Protein AF-A0A509L4P3-F1 (afdb_monomer_lite)

Sequence (39 aa):
GENEHHIIEAMFKAVGRALDIATSLDDRIIGVHSTKGSL

Radius of gyration: 15.8 Å; chains: 1; bounding box: 33×13×39 Å

pLDDT: mean 94.71, std 6.21, range [63.28, 98.69]

Foldseek 3Di:
DPDPVVVVVVVVVVVVVVVCVVPDDDPVDDQDPDPVRDD

Structure (mmCIF, N/CA/C/O backbone):
data_AF-A0A509L4P3-F1
#
_entry.id   AF-A0A509L4P3-F1
#
loop_
_atom_site.group_PDB
_atom_site.id
_atom_site.type_symbol
_atom_site.label_atom_id
_atom_site.label_alt_id
_atom_site.label_comp_id
_atom_site.label_asym_id
_atom_site.label_entity_id
_atom_site.label_seq_id
_atom_site.pdbx_PDB_ins_code
_atom_site.Cartn_x
_atom_site.Cartn_y
_atom_site.Cartn_z
_atom_site.occupancy
_atom_site.B_iso_or_equiv
_atom_site.auth_seq_id
_atom_site.auth_comp_id
_atom_site.auth_asym_id
_atom_site.auth_atom_id
_atom_site.pdbx_PDB_model_num
ATOM 1 N N . GLY A 1 1 ? 13.918 -8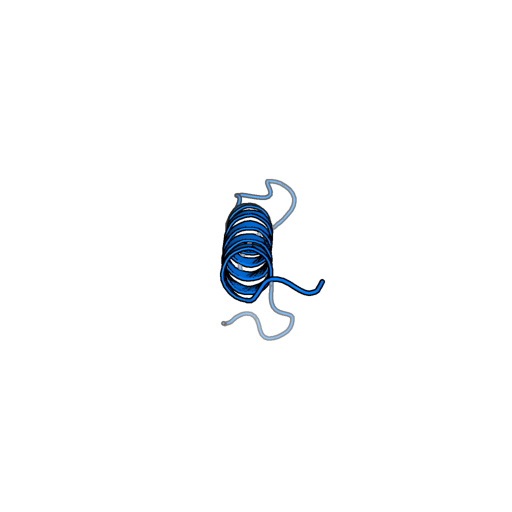.252 -18.078 1.00 63.28 1 GLY A N 1
ATOM 2 C CA . GLY A 1 1 ? 14.585 -7.315 -17.163 1.00 63.28 1 GLY A CA 1
ATOM 3 C C . GLY A 1 1 ? 16.042 -7.305 -17.525 1.00 63.28 1 GLY A C 1
ATOM 4 O O . GLY A 1 1 ? 16.761 -8.167 -17.060 1.00 63.28 1 GLY A O 1
ATOM 5 N N . GLU A 1 2 ? 16.429 -6.399 -18.412 1.00 81.75 2 GLU A N 1
ATOM 6 C CA . GLU A 1 2 ? 17.811 -6.269 -18.907 1.00 81.75 2 GLU A CA 1
ATOM 7 C C . GLU A 1 2 ? 18.323 -4.829 -18.759 1.00 81.75 2 GLU A C 1
ATOM 9 O O . GLU A 1 2 ? 19.506 -4.560 -18.898 1.00 81.75 2 GLU A O 1
ATOM 14 N N . ASN A 1 3 ? 17.422 -3.894 -18.443 1.00 95.31 3 ASN A N 1
ATOM 15 C CA . ASN A 1 3 ? 17.716 -2.488 -18.243 1.00 95.31 3 ASN A CA 1
ATOM 16 C C . ASN A 1 3 ? 17.545 -2.150 -16.755 1.00 95.31 3 ASN A C 1
ATOM 18 O O . ASN A 1 3 ? 16.448 -2.289 -16.209 1.00 95.31 3 ASN A O 1
ATOM 22 N N . GLU A 1 4 ? 18.628 -1.709 -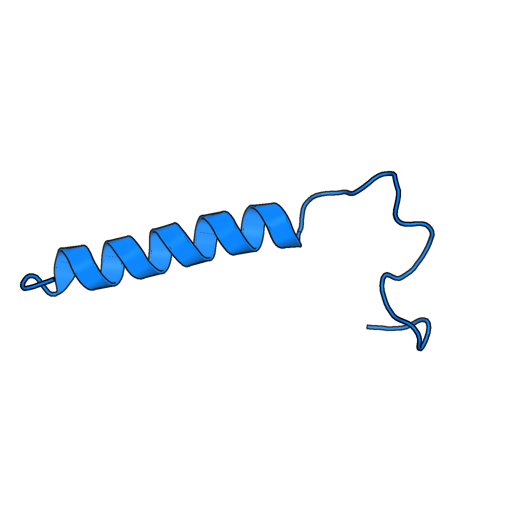16.116 1.00 96.19 4 GLU A N 1
ATOM 23 C CA . GLU A 1 4 ? 18.680 -1.402 -14.681 1.00 96.19 4 GLU A CA 1
ATOM 24 C C . GLU A 1 4 ? 17.703 -0.290 -14.280 1.00 96.19 4 GLU A C 1
ATOM 26 O O . GLU A 1 4 ? 17.029 -0.404 -13.256 1.00 96.19 4 GLU A O 1
ATOM 31 N N . HIS A 1 5 ? 17.553 0.742 -15.117 1.00 96.44 5 HIS A N 1
ATOM 32 C CA . HIS A 1 5 ? 16.614 1.838 -14.880 1.00 96.44 5 HIS A CA 1
ATOM 33 C C . HIS A 1 5 ? 15.170 1.322 -14.799 1.00 96.44 5 HIS A C 1
ATOM 35 O O . HIS A 1 5 ? 14.478 1.588 -13.816 1.00 96.44 5 HIS A O 1
ATOM 41 N N . HIS A 1 6 ? 14.742 0.503 -15.764 1.00 97.25 6 HIS A N 1
ATOM 42 C CA . HIS A 1 6 ? 13.396 -0.079 -15.748 1.00 97.25 6 HIS A CA 1
ATOM 43 C C . HIS A 1 6 ? 13.183 -1.066 -14.593 1.00 97.25 6 HIS A C 1
ATOM 45 O O . HIS A 1 6 ? 12.068 -1.167 -14.083 1.00 97.25 6 HIS A O 1
ATOM 51 N N . ILE A 1 7 ? 14.220 -1.800 -14.170 1.00 97.56 7 ILE A N 1
ATOM 52 C CA . ILE A 1 7 ? 14.126 -2.711 -13.018 1.00 97.56 7 ILE A CA 1
ATOM 53 C C . ILE A 1 7 ? 13.862 -1.910 -11.741 1.00 97.56 7 ILE A C 1
ATOM 55 O O . ILE A 1 7 ? 12.910 -2.209 -11.019 1.00 97.56 7 ILE A O 1
ATOM 59 N N . ILE A 1 8 ? 14.652 -0.864 -11.490 1.00 98.00 8 ILE A N 1
ATOM 60 C CA . ILE A 1 8 ? 14.488 -0.010 -10.309 1.00 98.00 8 ILE A CA 1
ATO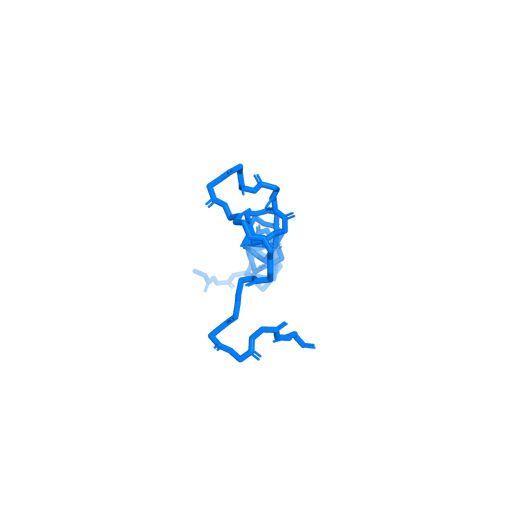M 61 C C . ILE A 1 8 ? 13.124 0.688 -10.349 1.00 98.00 8 ILE A C 1
ATOM 63 O O . ILE A 1 8 ? 12.379 0.648 -9.372 1.00 98.00 8 ILE A O 1
ATOM 67 N N . GLU A 1 9 ? 12.740 1.261 -11.489 1.00 98.12 9 GLU A N 1
ATOM 68 C CA . GLU A 1 9 ? 11.433 1.900 -11.654 1.00 98.12 9 GLU A CA 1
ATOM 69 C C . GLU A 1 9 ? 10.277 0.926 -11.371 1.00 98.12 9 GLU A C 1
ATOM 71 O O . GLU A 1 9 ? 9.325 1.268 -10.664 1.00 98.12 9 GLU A O 1
ATOM 76 N N . ALA A 1 10 ? 10.366 -0.309 -11.872 1.00 98.00 10 ALA A N 1
ATOM 77 C CA . ALA A 1 10 ? 9.370 -1.341 -11.612 1.00 98.00 10 ALA A CA 1
ATOM 78 C C . ALA A 1 10 ? 9.288 -1.699 -10.119 1.00 98.00 10 ALA A C 1
ATOM 80 O O . ALA A 1 10 ? 8.177 -1.847 -9.601 1.00 98.00 10 ALA A O 1
ATOM 81 N N . MET A 1 11 ? 10.427 -1.781 -9.421 1.00 98.31 11 MET A N 1
ATOM 82 C CA . MET A 1 11 ? 10.467 -2.016 -7.973 1.00 98.31 11 MET A CA 1
ATOM 83 C C . MET A 1 11 ? 9.765 -0.895 -7.205 1.00 98.31 11 MET A C 1
ATOM 85 O O . MET A 1 11 ? 8.864 -1.173 -6.415 1.00 98.31 11 MET A O 1
ATOM 89 N N . PHE A 1 12 ? 10.104 0.368 -7.471 1.00 98.56 12 PHE A N 1
ATOM 90 C CA . PHE A 1 12 ? 9.477 1.503 -6.784 1.00 98.56 12 PHE A CA 1
ATOM 91 C C . PHE A 1 12 ? 7.979 1.606 -7.082 1.00 98.56 12 PHE A C 1
ATOM 93 O O . PHE A 1 12 ? 7.183 1.840 -6.172 1.00 98.56 12 PHE A O 1
ATOM 100 N N . LYS A 1 13 ? 7.561 1.348 -8.326 1.00 98.50 13 LYS A N 1
ATOM 101 C CA . LYS A 1 13 ? 6.137 1.278 -8.685 1.00 98.50 13 LYS A CA 1
ATOM 102 C C . LYS A 1 13 ? 5.403 0.163 -7.940 1.00 98.50 13 LYS A C 1
ATOM 104 O O . LYS A 1 13 ? 4.254 0.349 -7.543 1.00 98.50 13 LYS A O 1
ATOM 109 N N . ALA A 1 14 ? 6.033 -1.000 -7.779 1.00 98.62 14 ALA A N 1
ATOM 110 C CA . ALA A 1 14 ? 5.448 -2.112 -7.038 1.00 98.62 14 ALA A CA 1
ATOM 111 C C . ALA A 1 14 ? 5.315 -1.785 -5.546 1.00 98.62 14 ALA A C 1
ATOM 113 O O . ALA A 1 14 ? 4.243 -1.993 -4.982 1.00 98.62 14 ALA A O 1
ATOM 114 N N . VAL A 1 15 ? 6.359 -1.207 -4.942 1.00 98.69 15 VAL A N 1
ATOM 115 C CA . VAL A 1 15 ? 6.339 -0.762 -3.541 1.00 98.69 15 VAL A CA 1
ATOM 116 C C . VAL A 1 15 ? 5.250 0.282 -3.316 1.00 98.69 15 VAL A C 1
ATOM 118 O O . VAL A 1 15 ? 4.468 0.131 -2.386 1.00 98.69 15 VAL A O 1
ATOM 121 N N . GLY A 1 16 ? 5.140 1.289 -4.187 1.00 98.56 16 GLY A N 1
ATOM 122 C CA . GLY A 1 16 ? 4.111 2.324 -4.063 1.00 98.56 16 GLY A CA 1
ATOM 123 C C . GLY A 1 16 ? 2.693 1.750 -4.049 1.00 98.56 16 GLY A C 1
ATOM 124 O O . GLY A 1 16 ? 1.906 2.089 -3.173 1.00 98.56 16 GLY A O 1
ATOM 125 N N . ARG A 1 17 ? 2.386 0.815 -4.958 1.00 98.56 17 ARG A N 1
ATOM 126 C CA . ARG A 1 17 ? 1.073 0.146 -4.988 1.00 98.56 17 ARG A CA 1
ATOM 127 C C . ARG A 1 17 ? 0.824 -0.731 -3.765 1.00 98.56 17 ARG A C 1
ATOM 129 O O . ARG A 1 17 ? -0.281 -0.741 -3.240 1.00 98.56 17 ARG A O 1
ATOM 136 N N . ALA A 1 18 ? 1.830 -1.487 -3.331 1.00 98.62 18 ALA A N 1
ATOM 137 C CA . ALA A 1 18 ? 1.696 -2.342 -2.156 1.00 98.62 18 ALA A CA 1
ATOM 138 C C . ALA A 1 18 ? 1.474 -1.512 -0.885 1.00 98.62 18 ALA A C 1
ATOM 140 O O . ALA A 1 18 ? 0.650 -1.883 -0.054 1.00 98.62 18 ALA A O 1
ATOM 141 N N . LEU A 1 19 ? 2.178 -0.384 -0.761 1.00 98.50 19 LEU A N 1
ATOM 142 C CA . LEU A 1 19 ? 2.037 0.525 0.368 1.00 98.50 19 LEU A CA 1
ATOM 143 C C . LEU A 1 19 ? 0.648 1.165 0.399 1.00 98.50 19 LEU A C 1
ATOM 145 O O . LEU A 1 19 ? 0.003 1.115 1.438 1.00 98.50 19 LEU A O 1
ATOM 149 N N . ASP A 1 20 ? 0.171 1.683 -0.736 1.00 98.25 20 ASP A N 1
ATOM 150 C CA . ASP A 1 20 ? -1.167 2.274 -0.868 1.00 98.25 20 ASP A CA 1
ATOM 151 C C . ASP A 1 20 ? -2.263 1.317 -0.368 1.00 98.25 20 ASP A C 1
ATOM 153 O O . ASP A 1 20 ? -3.056 1.663 0.511 1.00 98.25 20 ASP A O 1
ATOM 157 N N . ILE A 1 21 ? -2.222 0.059 -0.823 1.00 97.31 21 ILE A N 1
ATOM 158 C CA . ILE A 1 21 ? -3.151 -0.992 -0.383 1.00 97.31 21 ILE A CA 1
ATOM 159 C C . ILE A 1 21 ? -2.998 -1.282 1.115 1.00 97.31 21 ILE A C 1
ATOM 161 O O . ILE A 1 21 ? -3.996 -1.377 1.823 1.00 97.31 21 ILE A O 1
ATOM 165 N N . ALA A 1 22 ? -1.766 -1.420 1.613 1.00 96.81 22 ALA A N 1
ATOM 166 C CA . ALA A 1 22 ? -1.508 -1.780 3.008 1.00 96.81 22 ALA A CA 1
ATOM 167 C C . ALA A 1 22 ? -1.911 -0.682 4.007 1.00 96.81 22 ALA A C 1
ATOM 169 O O . ALA A 1 22 ? -2.208 -0.989 5.159 1.00 96.81 22 ALA A O 1
ATOM 170 N N . THR A 1 23 ? -1.903 0.584 3.582 1.00 95.81 23 THR A N 1
ATOM 171 C CA . THR A 1 23 ? -2.256 1.738 4.428 1.00 95.81 23 THR A CA 1
ATOM 172 C C . THR A 1 23 ? -3.683 2.240 4.232 1.00 95.81 23 THR A C 1
ATOM 174 O O . THR A 1 23 ? -4.109 3.148 4.943 1.00 95.81 23 THR A O 1
ATOM 177 N N . SER A 1 24 ? -4.418 1.681 3.271 1.00 97.38 24 SER A N 1
ATOM 178 C CA . SER A 1 24 ? -5.811 2.048 3.032 1.00 97.38 24 SER A CA 1
ATOM 179 C C . SER A 1 24 ? -6.691 1.700 4.235 1.00 97.38 24 SER A C 1
ATOM 181 O O . SER A 1 24 ? -6.482 0.691 4.909 1.00 97.38 24 SER A O 1
ATOM 183 N N . LEU A 1 25 ? -7.700 2.535 4.496 1.00 95.62 25 LEU A N 1
ATOM 184 C CA . LEU A 1 25 ? -8.706 2.242 5.514 1.00 95.62 25 LEU A CA 1
ATOM 185 C C . LEU A 1 25 ? -9.568 1.059 5.058 1.00 95.62 25 LEU A C 1
ATOM 187 O O . LEU A 1 25 ? -10.079 1.053 3.939 1.00 95.62 25 LEU A O 1
ATOM 191 N N . ASP A 1 26 ? -9.742 0.077 5.938 1.00 95.50 26 ASP A N 1
ATOM 192 C CA . ASP A 1 26 ? -10.651 -1.050 5.735 1.00 95.50 26 ASP A CA 1
ATOM 193 C C . ASP A 1 26 ? -11.735 -1.008 6.812 1.00 95.50 26 ASP A C 1
ATOM 195 O O . ASP A 1 26 ? -11.476 -1.305 7.980 1.00 95.50 26 ASP A O 1
ATOM 199 N N . ASP A 1 27 ? -12.959 -0.663 6.408 1.00 95.50 27 ASP A N 1
ATOM 200 C CA . ASP A 1 27 ? -14.121 -0.518 7.297 1.00 95.50 27 ASP A CA 1
ATOM 201 C C . ASP A 1 27 ? -14.505 -1.821 8.023 1.00 95.50 27 ASP A C 1
ATOM 203 O O . ASP A 1 27 ? -15.293 -1.809 8.971 1.00 95.50 27 ASP A O 1
ATOM 207 N N . ARG A 1 28 ? -13.962 -2.970 7.597 1.00 94.81 28 ARG A N 1
ATOM 208 C CA . ARG A 1 28 ? -14.168 -4.266 8.263 1.00 94.81 28 ARG A CA 1
ATOM 209 C C . ARG A 1 28 ? -13.255 -4.444 9.475 1.00 94.81 28 ARG A C 1
ATOM 211 O O . ARG A 1 28 ? -13.510 -5.325 10.299 1.00 94.81 28 ARG A O 1
ATOM 218 N N . ILE A 1 29 ? -12.179 -3.663 9.577 1.00 93.88 29 ILE A N 1
ATOM 219 C CA . ILE A 1 29 ? -11.229 -3.732 10.686 1.00 93.88 29 ILE A CA 1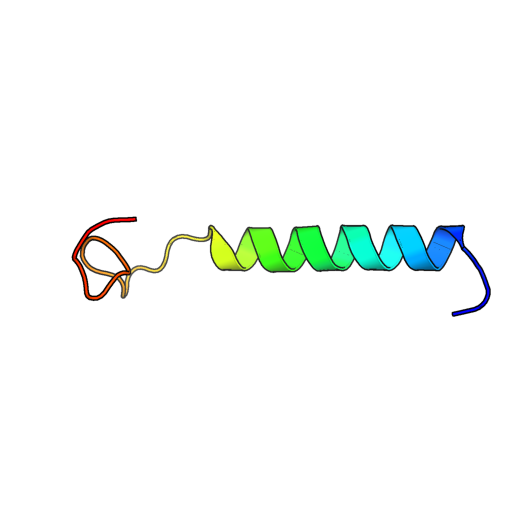
ATOM 220 C C . ILE A 1 29 ? -11.770 -2.900 11.848 1.00 93.88 29 ILE A C 1
ATOM 222 O O . ILE A 1 29 ? -11.888 -1.681 11.774 1.00 93.88 29 ILE A O 1
ATOM 226 N N . ILE A 1 30 ? -12.054 -3.573 12.9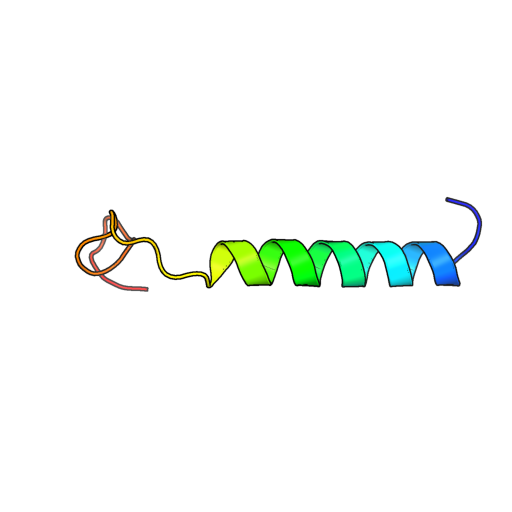61 1.00 92.25 30 ILE A N 1
ATOM 227 C CA . ILE A 1 30 ? -12.446 -2.934 14.217 1.00 92.25 30 ILE A CA 1
ATOM 228 C C . ILE A 1 30 ? -11.248 -2.994 15.169 1.00 92.25 30 ILE A C 1
ATOM 230 O O . ILE A 1 30 ? -10.808 -4.078 15.548 1.00 92.25 30 ILE A O 1
ATOM 234 N N . GLY A 1 31 ? -10.727 -1.834 15.572 1.00 90.56 31 GLY A N 1
ATOM 235 C CA . GLY A 1 31 ? -9.556 -1.742 16.450 1.00 90.56 31 GLY A CA 1
ATOM 236 C C . GLY A 1 31 ? -8.228 -1.989 15.721 1.00 90.56 31 GLY A C 1
ATOM 237 O O . GLY A 1 31 ? -8.077 -1.650 14.551 1.00 90.56 31 GLY A O 1
ATOM 238 N N . VAL A 1 32 ? -7.235 -2.540 16.425 1.00 93.69 32 VAL A N 1
ATOM 239 C CA . VAL A 1 32 ? -5.897 -2.794 15.863 1.00 93.69 32 VAL A CA 1
ATOM 240 C C . VAL A 1 32 ? -5.891 -4.117 15.099 1.00 93.69 32 VAL A C 1
ATOM 242 O O . VAL A 1 32 ? -6.298 -5.143 15.640 1.00 93.69 32 VAL A O 1
ATOM 245 N N . 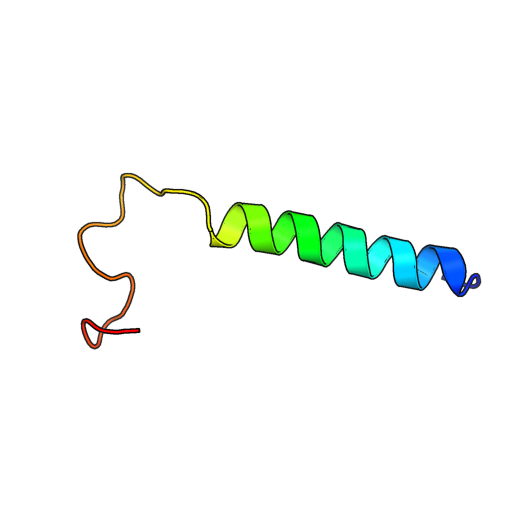HIS A 1 33 ? -5.364 -4.122 13.871 1.00 93.62 33 HIS A N 1
ATOM 246 C CA . HIS A 1 33 ? -5.222 -5.327 13.045 1.00 93.62 33 HIS A CA 1
ATOM 247 C C . HIS A 1 33 ? -4.066 -6.236 13.521 1.00 93.62 33 HIS A C 1
ATOM 249 O O . HIS A 1 33 ? -3.105 -6.497 12.802 1.00 93.62 33 HIS A O 1
ATOM 255 N N . SER A 1 34 ? -4.134 -6.684 14.778 1.00 94.31 34 SER A N 1
ATOM 256 C CA . SER A 1 34 ? -3.133 -7.513 15.453 1.00 94.31 34 SER A CA 1
ATOM 257 C C . SER A 1 34 ? -3.802 -8.396 16.502 1.00 94.31 34 SER A C 1
ATOM 259 O O . SER A 1 34 ? -4.570 -7.914 17.332 1.00 94.31 34 SER A O 1
ATOM 261 N N . THR A 1 35 ? -3.456 -9.685 16.538 1.00 94.19 35 THR A N 1
ATOM 262 C CA . THR A 1 35 ? -3.969 -10.625 17.553 1.00 94.19 35 THR A CA 1
ATOM 263 C C . THR A 1 35 ? -3.494 -10.295 18.968 1.00 94.19 35 THR A C 1
ATOM 265 O O . THR A 1 35 ? -4.108 -10.732 19.937 1.00 94.19 35 THR A O 1
ATOM 268 N N . LYS A 1 36 ? -2.419 -9.506 19.099 1.00 95.62 36 LYS A N 1
ATOM 269 C CA . LYS A 1 36 ? -1.913 -9.008 20.387 1.00 95.62 36 LYS A CA 1
ATOM 270 C C . LYS A 1 36 ? -2.595 -7.711 20.836 1.00 95.62 36 LYS A C 1
ATOM 272 O O . LYS A 1 36 ? -2.367 -7.280 21.960 1.00 95.62 36 LYS A O 1
ATOM 277 N N . GLY A 1 37 ? -3.388 -7.077 19.968 1.00 92.75 37 GLY A N 1
ATOM 278 C CA . GLY A 1 37 ? -4.049 -5.797 20.240 1.00 92.75 37 GLY A CA 1
ATOM 279 C C . GLY A 1 37 ? -3.152 -4.556 20.125 1.00 92.75 37 GLY A C 1
ATOM 280 O O . GLY A 1 37 ? -3.625 -3.455 20.386 1.00 92.75 37 GLY A O 1
ATOM 281 N N . SER A 1 38 ? -1.885 -4.703 19.718 1.00 91.69 38 SER A N 1
ATOM 282 C CA . SER A 1 38 ? -0.939 -3.600 19.480 1.00 91.69 38 SER A CA 1
ATOM 283 C C . SER A 1 38 ? -0.096 -3.837 18.217 1.00 91.69 38 SER A C 1
ATOM 285 O O . SER A 1 38 ? 0.045 -4.987 17.780 1.00 91.69 38 SER A O 1
ATOM 287 N N . LEU A 1 39 ? 0.455 -2.755 17.653 1.00 85.38 39 LEU A N 1
ATOM 288 C CA . LEU A 1 39 ? 1.427 -2.747 16.548 1.00 85.38 39 LEU A CA 1
ATOM 289 C C . LEU A 1 39 ? 2.803 -2.308 17.052 1.00 85.38 39 LEU A C 1
ATOM 291 O O . LEU A 1 39 ? 2.832 -1.416 17.930 1.00 85.38 39 LEU A O 1
#

Secondary structure (DSSP, 8-state):
---HHHHHHHHHHHHHHHHHHHHS--TT--S-SSTTS--